Protein AF-A0A2D7BVK2-F1 (afdb_monomer_lite)

Structure (mmCIF, N/CA/C/O backbone):
data_AF-A0A2D7BVK2-F1
#
_entry.id   AF-A0A2D7BVK2-F1
#
loop_
_atom_site.group_PDB
_atom_site.id
_atom_site.type_symbol
_atom_site.label_atom_id
_atom_site.label_alt_id
_atom_site.label_comp_id
_atom_site.label_asym_id
_atom_site.label_entity_id
_atom_site.label_seq_id
_atom_site.pdbx_PDB_ins_code
_atom_site.Cartn_x
_atom_site.Cartn_y
_atom_site.Cartn_z
_atom_site.occupancy
_atom_site.B_iso_or_equiv
_atom_site.auth_seq_id
_atom_site.auth_comp_id
_atom_site.auth_asym_id
_atom_site.auth_atom_id
_atom_site.pdbx_PDB_model_num
ATOM 1 N N . MET A 1 1 ? -14.112 -3.410 10.478 1.00 94.69 1 MET A N 1
ATOM 2 C CA . MET A 1 1 ? -13.246 -3.536 9.286 1.00 94.69 1 MET A CA 1
ATOM 3 C C . MET A 1 1 ? -12.139 -4.490 9.660 1.00 94.69 1 MET A C 1
ATOM 5 O O . MET A 1 1 ? -11.607 -4.360 10.758 1.00 94.69 1 MET A O 1
ATOM 9 N N . GLU A 1 2 ? -11.813 -5.421 8.771 1.00 97.19 2 GLU A N 1
ATOM 10 C CA . GLU A 1 2 ? -10.906 -6.530 9.075 1.00 97.19 2 GLU A CA 1
ATOM 11 C C . GLU A 1 2 ? -9.716 -6.505 8.118 1.00 97.19 2 GLU A C 1
ATOM 13 O O . GLU A 1 2 ? -9.909 -6.425 6.899 1.00 97.19 2 GLU A O 1
ATOM 18 N N . ALA A 1 3 ? -8.508 -6.600 8.669 1.00 98.38 3 ALA A N 1
ATOM 19 C CA . ALA A 1 3 ? -7.294 -6.860 7.912 1.00 98.38 3 ALA A CA 1
ATOM 20 C C . ALA A 1 3 ? -7.047 -8.373 7.805 1.00 98.38 3 ALA A C 1
ATOM 22 O O . ALA A 1 3 ? -7.365 -9.146 8.708 1.00 98.38 3 ALA A O 1
ATOM 23 N N . SER A 1 4 ? -6.461 -8.803 6.696 1.00 98.62 4 SER A N 1
ATOM 24 C CA . SER A 1 4 ? -6.059 -10.193 6.456 1.00 98.62 4 SER A CA 1
ATOM 25 C C . SER A 1 4 ? -4.851 -10.236 5.523 1.00 98.62 4 SER A C 1
ATOM 27 O O . SER A 1 4 ? -4.394 -9.189 5.065 1.00 98.62 4 SER A O 1
ATOM 29 N N . LEU A 1 5 ? -4.314 -11.430 5.271 1.00 98.62 5 LEU A N 1
ATOM 30 C CA . LEU A 1 5 ? -3.195 -11.632 4.354 1.00 98.62 5 LEU A CA 1
ATOM 31 C C . LEU A 1 5 ? -3.624 -12.462 3.145 1.00 98.62 5 LEU A C 1
ATOM 33 O O . LEU A 1 5 ? -4.326 -13.464 3.291 1.00 98.62 5 LEU A O 1
ATOM 37 N N . LEU A 1 6 ? -3.134 -12.066 1.973 1.00 98.38 6 LEU A N 1
ATOM 38 C CA . LEU A 1 6 ? -3.138 -12.857 0.751 1.00 98.38 6 LEU A CA 1
ATOM 39 C C . LEU A 1 6 ? -1.718 -13.338 0.468 1.00 98.38 6 LEU A C 1
ATOM 41 O O . LEU A 1 6 ? -0.832 -12.536 0.174 1.00 98.38 6 LEU A O 1
ATOM 45 N N . SER A 1 7 ? -1.521 -14.652 0.499 1.00 97.88 7 SER A N 1
ATOM 46 C CA . SER A 1 7 ? -0.295 -15.270 0.001 1.00 97.88 7 SER A CA 1
ATOM 47 C C . SER A 1 7 ? -0.344 -15.331 -1.525 1.00 97.88 7 SER A C 1
ATOM 49 O O . SER A 1 7 ? -1.224 -15.973 -2.102 1.00 97.88 7 SER A O 1
ATOM 51 N N . THR A 1 8 ? 0.597 -14.676 -2.198 1.00 96.62 8 THR A N 1
ATOM 52 C CA . THR A 1 8 ? 0.655 -14.596 -3.664 1.00 96.62 8 THR A CA 1
ATOM 53 C C . THR A 1 8 ? 2.090 -14.690 -4.176 1.00 96.62 8 THR A C 1
ATOM 55 O O . THR A 1 8 ? 3.047 -14.618 -3.410 1.00 96.62 8 THR A O 1
ATOM 58 N N . THR A 1 9 ? 2.262 -14.877 -5.485 1.00 95.88 9 THR A N 1
ATOM 59 C CA . THR A 1 9 ? 3.574 -14.855 -6.147 1.00 95.88 9 THR A CA 1
ATOM 60 C C . THR A 1 9 ? 3.628 -13.713 -7.149 1.00 95.88 9 THR A C 1
ATOM 62 O O . THR A 1 9 ? 2.861 -13.689 -8.109 1.00 95.88 9 THR A O 1
ATOM 65 N N . ILE A 1 10 ? 4.568 -12.790 -6.961 1.00 92.50 10 ILE A N 1
ATOM 66 C CA . ILE A 1 10 ? 4.779 -11.627 -7.827 1.00 92.50 10 ILE A CA 1
ATOM 67 C C . ILE A 1 10 ? 6.207 -11.710 -8.361 1.00 92.50 10 ILE A C 1
ATOM 69 O O . ILE A 1 10 ? 7.155 -11.875 -7.600 1.00 92.50 10 ILE A O 1
ATOM 73 N N . ALA A 1 11 ? 6.363 -11.667 -9.688 1.00 89.19 11 ALA A N 1
ATOM 74 C CA . ALA A 1 11 ? 7.661 -11.798 -10.365 1.00 89.19 11 ALA A CA 1
ATOM 75 C C . ALA A 1 11 ? 8.500 -13.031 -9.938 1.00 89.19 11 ALA A C 1
ATOM 77 O O . ALA A 1 11 ? 9.726 -13.005 -9.984 1.00 89.19 11 ALA A O 1
ATOM 78 N N . GLY A 1 12 ? 7.841 -14.127 -9.539 1.00 90.75 12 GLY A N 1
ATOM 79 C CA . GLY A 1 12 ? 8.497 -15.369 -9.105 1.00 90.75 12 GLY A CA 1
ATOM 80 C C . GLY A 1 12 ? 8.873 -15.427 -7.619 1.00 90.75 12 GLY A C 1
ATOM 81 O O . GLY A 1 12 ? 9.337 -16.471 -7.167 1.00 90.75 12 GLY A O 1
ATOM 82 N N . SER A 1 13 ? 8.626 -14.360 -6.860 1.00 94.00 13 SER A N 1
ATOM 83 C CA . SER A 1 13 ? 8.824 -14.305 -5.409 1.00 94.00 13 SER A CA 1
ATOM 84 C C . SER A 1 13 ? 7.488 -14.424 -4.679 1.00 94.00 13 SER A C 1
ATOM 86 O O . SER A 1 13 ? 6.494 -13.838 -5.106 1.00 94.00 13 SER A O 1
ATOM 88 N N . ALA A 1 14 ? 7.458 -15.196 -3.592 1.00 96.25 14 ALA A N 1
ATOM 89 C CA . ALA A 1 14 ? 6.274 -15.342 -2.750 1.00 96.25 14 ALA A CA 1
ATOM 90 C C . ALA A 1 14 ? 6.186 -14.199 -1.732 1.00 96.25 14 ALA A C 1
ATOM 92 O O . ALA A 1 14 ? 7.189 -13.852 -1.107 1.00 96.25 14 ALA A O 1
ATOM 93 N N . TYR A 1 15 ? 4.985 -13.658 -1.550 1.00 97.00 15 TYR A N 1
ATOM 94 C CA . TYR A 1 15 ? 4.692 -12.565 -0.629 1.00 97.00 15 TYR A CA 1
ATOM 95 C C . TYR A 1 15 ? 3.391 -12.831 0.119 1.00 97.00 15 TYR A C 1
ATOM 97 O O . TYR A 1 15 ? 2.450 -13.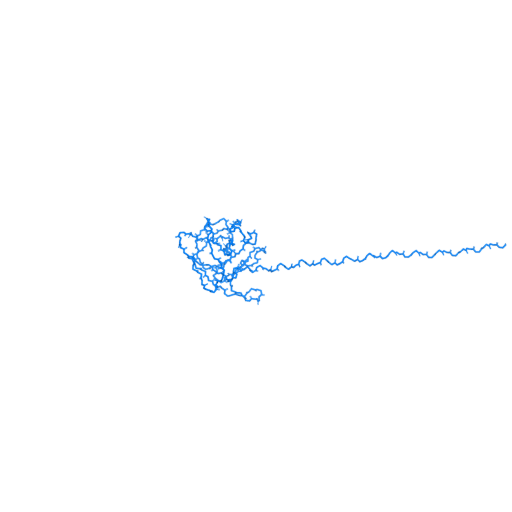373 -0.459 1.00 97.00 15 TYR A O 1
ATOM 105 N N . ASP A 1 16 ? 3.328 -12.372 1.366 1.00 98.06 16 ASP A N 1
ATOM 106 C CA . ASP A 1 16 ? 2.082 -12.193 2.105 1.00 98.06 16 ASP A CA 1
ATOM 107 C C . ASP A 1 16 ? 1.758 -10.700 2.143 1.00 98.06 16 ASP A C 1
ATOM 109 O O . ASP A 1 16 ? 2.479 -9.914 2.770 1.00 98.06 16 ASP A O 1
ATOM 113 N N . ILE A 1 17 ? 0.694 -10.309 1.444 1.00 98.56 17 ILE A N 1
ATOM 114 C CA . ILE A 1 17 ? 0.275 -8.910 1.316 1.00 98.56 17 ILE A CA 1
ATOM 115 C C . ILE A 1 17 ? -1.035 -8.649 2.050 1.00 98.56 17 ILE A C 1
ATOM 117 O O . ILE A 1 17 ? -1.894 -9.524 2.151 1.00 98.56 17 ILE A O 1
ATOM 121 N N . ILE A 1 18 ? -1.189 -7.436 2.564 1.00 98.81 18 ILE A N 1
ATOM 122 C CA . ILE A 1 18 ? -2.349 -7.021 3.340 1.00 98.81 18 ILE A CA 1
ATOM 123 C C . ILE A 1 18 ? -3.557 -6.851 2.420 1.00 98.81 18 ILE A C 1
ATOM 125 O O . ILE A 1 18 ? -3.499 -6.219 1.362 1.00 98.81 18 ILE A O 1
ATOM 129 N N . GLN A 1 19 ? -4.682 -7.374 2.889 1.00 98.75 19 GLN A N 1
ATOM 130 C CA . GLN A 1 19 ? -6.003 -7.107 2.347 1.00 98.75 19 GLN A CA 1
ATOM 131 C C . GLN A 1 19 ? -6.901 -6.499 3.410 1.00 98.75 19 GLN A C 1
ATOM 133 O O . GLN A 1 19 ? -6.769 -6.803 4.598 1.00 98.75 19 GLN A O 1
ATOM 138 N N . ILE A 1 20 ? -7.856 -5.687 2.970 1.00 98.50 20 ILE A N 1
ATOM 139 C CA . ILE A 1 20 ? -8.882 -5.103 3.828 1.00 98.50 20 ILE A CA 1
ATOM 140 C C . ILE A 1 20 ? -10.259 -5.545 3.339 1.00 98.50 20 ILE A C 1
ATOM 142 O O . ILE A 1 20 ? -10.516 -5.613 2.140 1.00 98.50 20 ILE A O 1
ATOM 146 N N . SER A 1 21 ? -11.146 -5.835 4.289 1.00 97.62 21 SER A N 1
ATOM 147 C CA . SER A 1 21 ? -12.562 -6.105 4.047 1.00 97.62 21 SER A CA 1
ATOM 148 C C . SER A 1 21 ? -13.451 -5.292 4.977 1.00 97.62 21 SER A C 1
ATOM 150 O O . SER A 1 21 ? -13.044 -4.894 6.076 1.00 97.62 21 SER A O 1
ATOM 152 N N . ASN A 1 22 ? -14.695 -5.067 4.556 1.00 96.31 22 ASN A N 1
ATOM 153 C CA . ASN A 1 22 ? -15.665 -4.238 5.269 1.00 96.31 22 ASN A CA 1
ATOM 154 C C . ASN A 1 22 ? -15.162 -2.798 5.492 1.00 96.31 22 ASN A C 1
ATOM 156 O O . ASN A 1 22 ? -15.396 -2.211 6.552 1.00 96.31 22 ASN A O 1
ATOM 160 N N . ALA A 1 23 ? -14.438 -2.248 4.512 1.00 96.81 23 ALA A N 1
ATOM 161 C CA . ALA A 1 23 ? -14.179 -0.814 4.425 1.00 96.81 23 ALA A CA 1
ATOM 162 C C . ALA A 1 23 ? -15.478 -0.062 4.084 1.00 96.81 23 ALA A C 1
ATOM 164 O O . ALA A 1 23 ? -16.436 -0.650 3.570 1.00 96.81 23 ALA A O 1
ATOM 165 N N . ASN A 1 24 ? -15.525 1.244 4.347 1.00 96.00 24 ASN A N 1
ATOM 166 C CA . ASN A 1 24 ? -16.664 2.050 3.917 1.00 96.00 24 ASN A CA 1
ATOM 167 C C . ASN A 1 24 ? -16.732 2.071 2.384 1.00 96.00 24 ASN A C 1
ATOM 169 O O . ASN A 1 24 ? -15.761 2.423 1.716 1.00 96.00 24 ASN A O 1
ATOM 173 N N . SER A 1 25 ? -17.898 1.740 1.832 1.00 96.00 25 SER A N 1
ATOM 174 C CA . SER A 1 25 ? -18.157 1.880 0.398 1.00 96.00 25 SER A CA 1
ATOM 175 C C . SER A 1 25 ? -18.615 3.297 0.061 1.00 96.00 25 SER A C 1
ATOM 177 O O . SER A 1 25 ? -19.356 3.912 0.832 1.00 96.00 25 SER A O 1
ATOM 179 N N . GLY A 1 26 ? -18.236 3.800 -1.110 1.00 96.31 26 GLY A N 1
ATOM 180 C CA . GLY A 1 26 ? -18.682 5.106 -1.589 1.00 96.31 26 GLY A CA 1
ATOM 181 C C . GLY A 1 26 ? -17.650 5.844 -2.430 1.00 96.31 26 GLY A C 1
ATOM 182 O O . GLY A 1 26 ? -16.561 5.347 -2.705 1.00 96.31 26 GLY A O 1
ATOM 183 N N . SER A 1 27 ? -18.018 7.053 -2.854 1.00 97.50 27 SER A N 1
ATOM 184 C CA . SER A 1 27 ? -17.135 7.915 -3.638 1.00 97.50 27 SER A CA 1
ATOM 185 C C . SER A 1 27 ? -16.084 8.573 -2.749 1.00 97.50 27 SER A C 1
ATOM 187 O O . SER A 1 27 ? -16.404 9.164 -1.720 1.00 97.50 27 SER A O 1
ATOM 189 N N . THR A 1 28 ? -14.846 8.536 -3.213 1.00 97.94 28 THR A N 1
ATOM 190 C CA . THR A 1 28 ? -13.687 9.265 -2.691 1.00 97.94 28 THR A CA 1
ATOM 191 C C . THR A 1 28 ? -13.096 10.109 -3.828 1.00 97.94 28 THR A C 1
ATOM 193 O O . THR A 1 28 ? -13.423 9.853 -4.992 1.00 97.94 28 THR A O 1
ATOM 196 N N . PRO A 1 29 ? -12.219 11.087 -3.547 1.00 98.00 29 PRO A N 1
ATOM 197 C CA . PRO A 1 29 ? -11.508 11.811 -4.600 1.00 98.00 29 PRO A CA 1
ATOM 198 C C . PRO A 1 29 ? -10.653 10.919 -5.514 1.00 98.00 29 PRO A C 1
ATOM 200 O O . PRO A 1 29 ? -10.388 11.317 -6.641 1.00 98.00 29 PRO A O 1
ATOM 203 N N . GLY A 1 30 ? -10.248 9.726 -5.061 1.00 97.75 30 GLY A N 1
ATOM 204 C CA . GLY A 1 30 ? -9.486 8.759 -5.854 1.00 97.75 30 GLY A CA 1
ATOM 205 C C . GLY A 1 30 ? -10.328 7.742 -6.644 1.00 97.75 30 GLY A C 1
ATOM 206 O O . GLY A 1 30 ? -9.782 6.992 -7.455 1.00 97.75 30 GLY A O 1
ATOM 207 N N . GLY A 1 31 ? -11.651 7.694 -6.442 1.00 98.00 31 GLY A N 1
ATOM 208 C CA . GLY A 1 31 ? -12.555 6.742 -7.100 1.00 98.00 31 GLY A CA 1
ATOM 209 C C . GLY A 1 31 ? -13.656 6.202 -6.189 1.00 98.00 31 GLY A C 1
ATOM 210 O O . GLY A 1 31 ? -13.906 6.739 -5.110 1.00 98.00 31 GLY A O 1
ATOM 211 N N . THR A 1 32 ? -14.311 5.113 -6.601 1.00 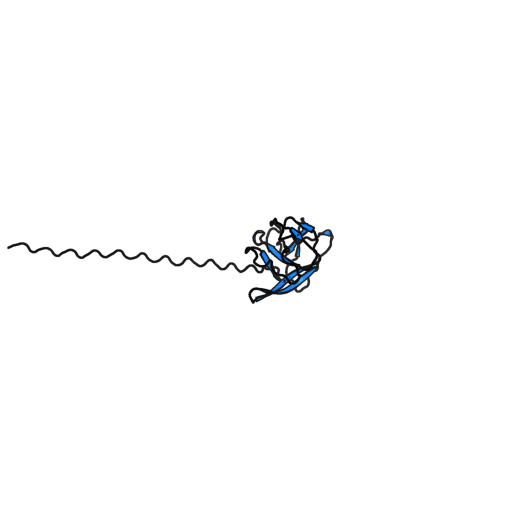98.06 32 THR A N 1
ATOM 212 C CA . THR A 1 32 ? -15.357 4.451 -5.795 1.00 98.06 32 THR A CA 1
ATOM 213 C C . THR A 1 32 ? -14.784 3.269 -5.019 1.00 98.06 32 THR A C 1
ATOM 215 O O . THR A 1 32 ? -14.345 2.305 -5.635 1.00 98.06 32 THR A O 1
ATOM 218 N N . ALA A 1 33 ? -14.804 3.342 -3.688 1.00 97.75 33 ALA A N 1
ATOM 219 C CA . ALA A 1 33 ? -14.430 2.247 -2.794 1.00 97.75 33 ALA A CA 1
ATOM 220 C C . ALA A 1 33 ? -15.602 1.280 -2.588 1.00 97.75 33 ALA A C 1
ATOM 222 O O . ALA A 1 33 ? -16.767 1.703 -2.559 1.00 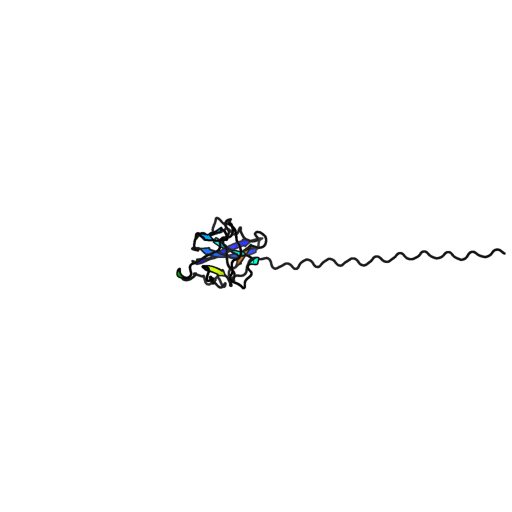97.75 33 ALA A O 1
ATOM 223 N N . ASP A 1 34 ? -15.296 0.008 -2.340 1.00 96.19 34 ASP A N 1
ATOM 224 C CA . ASP A 1 34 ? -16.272 -0.995 -1.915 1.00 96.19 34 ASP A CA 1
ATOM 225 C C . ASP A 1 34 ? -15.841 -1.738 -0.637 1.00 96.19 34 ASP A C 1
ATOM 227 O O . ASP A 1 34 ? -14.734 -1.568 -0.123 1.00 96.19 34 ASP A O 1
ATOM 231 N N . ALA A 1 35 ? -16.778 -2.499 -0.064 1.00 96.94 35 ALA A N 1
ATOM 232 C CA . ALA A 1 35 ? -16.610 -3.217 1.201 1.00 96.94 35 ALA A CA 1
ATOM 233 C C . ALA A 1 35 ? -16.087 -4.657 1.033 1.00 96.94 35 ALA A C 1
ATOM 235 O O . ALA A 1 35 ? -15.935 -5.365 2.033 1.00 96.94 35 ALA A O 1
ATOM 236 N N . GLY A 1 36 ? -15.856 -5.118 -0.198 1.00 97.31 36 GLY A N 1
ATOM 237 C CA . GLY A 1 36 ? -15.313 -6.439 -0.485 1.00 97.31 36 GLY A CA 1
ATOM 238 C C . GLY A 1 36 ? -13.897 -6.622 0.060 1.00 97.31 36 GLY A C 1
ATOM 239 O O . GLY A 1 36 ? -13.272 -5.694 0.567 1.00 97.31 36 GLY A O 1
ATOM 240 N N . ILE A 1 37 ? -13.389 -7.851 -0.034 1.00 98.31 37 ILE A N 1
ATOM 241 C CA . ILE A 1 37 ? -11.978 -8.125 0.250 1.00 98.31 37 ILE A CA 1
ATOM 242 C C . ILE A 1 37 ? -11.168 -7.557 -0.915 1.00 98.31 37 ILE A C 1
ATOM 244 O O . ILE A 1 37 ? -11.339 -8.013 -2.047 1.00 98.31 37 ILE A O 1
ATOM 248 N N . LYS A 1 38 ? -10.304 -6.579 -0.641 1.00 98.44 38 LYS A N 1
ATOM 249 C CA . LYS A 1 38 ? -9.402 -5.971 -1.626 1.00 98.44 38 LYS A CA 1
ATOM 250 C C . LYS A 1 38 ? -7.974 -5.969 -1.111 1.00 98.44 38 LYS A C 1
ATOM 252 O O . LYS A 1 38 ? -7.733 -5.685 0.064 1.00 98.44 38 LYS A O 1
ATOM 257 N N . THR A 1 39 ? -7.031 -6.234 -2.008 1.00 98.69 39 THR A N 1
ATOM 258 C CA . THR A 1 39 ? -5.625 -5.894 -1.786 1.00 98.69 39 THR A CA 1
ATOM 259 C C . THR A 1 39 ? -5.497 -4.383 -1.624 1.00 98.69 39 THR A C 1
ATOM 261 O O . THR A 1 39 ? -6.180 -3.624 -2.315 1.00 98.69 39 THR A O 1
ATOM 264 N N . VAL A 1 40 ? -4.655 -3.946 -0.689 1.00 98.69 40 VAL A N 1
ATOM 265 C CA . VAL A 1 40 ? -4.416 -2.519 -0.454 1.00 98.69 40 VAL A CA 1
ATOM 266 C C . VAL A 1 40 ? -3.030 -2.096 -0.905 1.00 98.69 40 VAL A C 1
ATOM 268 O O . VAL A 1 40 ? -2.062 -2.855 -0.816 1.00 98.69 40 VAL A O 1
ATOM 271 N N . TYR A 1 41 ? -2.960 -0.863 -1.393 1.00 98.75 41 TYR A N 1
ATOM 272 C CA . TYR A 1 41 ? -1.783 -0.296 -2.030 1.00 98.75 41 TYR A CA 1
ATOM 273 C C . TYR A 1 41 ? -1.414 1.036 -1.405 1.00 98.75 41 TYR A C 1
ATOM 275 O O . TYR A 1 41 ? -2.276 1.760 -0.905 1.00 98.75 41 TYR A O 1
ATOM 283 N N . VAL A 1 42 ? -0.138 1.375 -1.506 1.00 98.19 42 VAL A N 1
ATOM 284 C CA . VAL A 1 42 ? 0.374 2.711 -1.217 1.00 98.19 42 VAL A CA 1
ATOM 285 C C . VAL A 1 42 ? 0.699 3.454 -2.502 1.00 98.19 42 VAL A C 1
ATOM 287 O O . VAL A 1 42 ? 1.104 2.847 -3.497 1.00 98.19 42 VAL A O 1
ATOM 290 N N . TYR A 1 43 ? 0.545 4.773 -2.450 1.00 97.81 43 TYR A N 1
ATOM 291 C CA . TYR A 1 43 ? 0.976 5.690 -3.494 1.00 97.81 43 TYR A CA 1
ATOM 292 C C . TYR A 1 43 ? 2.344 6.266 -3.116 1.00 97.81 43 TYR A C 1
ATOM 294 O O . TYR A 1 43 ? 2.451 7.017 -2.145 1.00 97.81 43 TYR A O 1
ATOM 302 N N . THR A 1 44 ? 3.400 5.923 -3.857 1.00 95.38 44 THR A N 1
ATOM 303 C CA . THR A 1 44 ? 4.780 6.352 -3.554 1.00 95.38 44 THR A CA 1
ATOM 304 C C . THR A 1 44 ? 4.907 7.876 -3.358 1.00 95.38 44 THR A C 1
ATOM 306 O O . THR A 1 44 ? 5.569 8.287 -2.404 1.00 95.38 44 THR A O 1
ATOM 309 N N . PRO A 1 45 ? 4.257 8.744 -4.165 1.00 95.44 45 PRO A N 1
ATOM 310 C CA . PRO A 1 45 ? 4.326 10.195 -3.977 1.00 95.44 45 PRO A CA 1
ATOM 311 C C . PRO A 1 45 ? 3.719 10.742 -2.675 1.00 95.44 45 PRO A C 1
ATOM 313 O O . PRO A 1 45 ? 4.056 11.870 -2.319 1.00 95.44 45 PRO A O 1
ATOM 316 N N . ASP A 1 46 ? 2.876 9.989 -1.957 1.00 94.81 46 ASP A N 1
ATOM 317 C CA . ASP A 1 46 ? 2.377 10.420 -0.637 1.00 94.81 46 ASP A CA 1
ATOM 318 C C . ASP A 1 46 ? 3.485 10.389 0.431 1.00 94.81 46 ASP A C 1
ATOM 320 O O . ASP A 1 46 ? 3.448 11.159 1.395 1.00 94.81 46 ASP A O 1
ATOM 324 N N . GLY A 1 47 ? 4.495 9.528 0.252 1.00 88.38 47 GLY A N 1
ATOM 325 C CA . GLY A 1 47 ? 5.492 9.229 1.278 1.00 88.38 47 GLY A CA 1
ATOM 326 C C . GLY A 1 47 ? 4.888 8.558 2.522 1.00 88.38 47 GLY A C 1
ATOM 327 O O . GLY A 1 47 ? 3.711 8.207 2.554 1.00 88.38 47 GLY A O 1
ATOM 328 N N . SER A 1 48 ? 5.701 8.363 3.562 1.00 81.31 48 SER A N 1
ATOM 329 C CA . SER A 1 48 ? 5.313 7.652 4.797 1.00 81.31 48 SER A CA 1
ATOM 330 C C . SER A 1 48 ? 4.951 8.559 5.982 1.00 81.31 48 SER A C 1
ATOM 332 O O . SER A 1 48 ? 4.434 8.094 6.997 1.00 81.31 48 SER A O 1
ATOM 334 N N . ASP A 1 49 ? 5.231 9.862 5.897 1.00 79.50 49 ASP A N 1
ATOM 335 C CA . ASP A 1 49 ? 5.401 10.670 7.114 1.00 79.50 49 ASP A CA 1
ATOM 336 C C . ASP A 1 49 ? 4.212 11.581 7.448 1.00 79.50 49 ASP A C 1
ATOM 338 O O . ASP A 1 49 ? 4.074 12.018 8.592 1.00 79.50 49 ASP A O 1
ATOM 342 N N . ASN A 1 50 ? 3.333 11.876 6.489 1.00 86.06 50 ASN A N 1
ATOM 343 C CA . ASN A 1 50 ? 2.268 12.867 6.680 1.00 86.06 50 ASN A CA 1
ATOM 344 C C . ASN A 1 50 ? 0.873 12.259 6.924 1.00 86.06 50 ASN A C 1
ATOM 346 O O . ASN A 1 50 ? 0.011 12.965 7.447 1.00 86.06 50 ASN A O 1
ATOM 350 N N . GLY A 1 51 ? 0.634 10.986 6.580 1.00 93.19 51 GLY A N 1
ATOM 351 C CA . GLY A 1 51 ? -0.696 10.368 6.659 1.00 93.19 51 GLY A CA 1
ATOM 352 C C . GLY A 1 51 ? -1.752 11.028 5.763 1.00 93.19 51 GLY A C 1
ATOM 353 O O . GLY A 1 51 ? -2.950 10.929 6.054 1.00 93.19 51 GLY A O 1
ATOM 354 N N . VAL A 1 52 ? -1.324 11.732 4.710 1.00 95.69 52 VAL A N 1
ATOM 355 C CA . VAL A 1 52 ? -2.184 12.500 3.800 1.00 95.69 52 VAL A CA 1
ATOM 356 C C . VAL A 1 52 ? -2.242 11.811 2.444 1.00 95.69 52 VAL A C 1
ATOM 358 O O . VAL A 1 52 ? -1.225 11.659 1.777 1.00 95.69 52 VAL A O 1
ATOM 361 N N . ALA A 1 53 ? -3.452 11.441 2.029 1.00 97.00 53 ALA A N 1
ATOM 362 C CA . ALA A 1 53 ? -3.725 10.924 0.693 1.00 97.00 53 ALA A CA 1
ATOM 363 C C . ALA A 1 53 ? -3.764 12.083 -0.315 1.00 97.00 53 ALA A C 1
ATOM 365 O O . ALA A 1 53 ? -4.563 13.004 -0.135 1.00 97.00 53 ALA A O 1
ATOM 366 N N . THR A 1 54 ? -2.928 12.056 -1.358 1.00 97.12 54 THR A N 1
ATOM 367 C CA . THR A 1 54 ? -2.867 13.138 -2.364 1.00 97.12 54 THR A CA 1
ATOM 368 C C . THR A 1 54 ? -3.370 12.746 -3.751 1.00 97.12 54 THR A C 1
ATOM 370 O O . THR A 1 54 ? -3.543 13.620 -4.602 1.00 97.12 54 THR A O 1
ATOM 373 N N . TYR A 1 55 ? -3.607 11.458 -4.011 1.00 97.69 55 TYR A N 1
ATOM 374 C CA . TYR A 1 55 ? -4.058 11.019 -5.329 1.00 97.69 55 TYR A CA 1
ATOM 375 C C . TYR A 1 55 ? -5.509 11.435 -5.615 1.00 97.69 55 TYR A C 1
ATOM 377 O O . TYR A 1 55 ? -6.427 11.003 -4.933 1.00 97.69 55 TYR A O 1
ATOM 385 N N . GLU A 1 56 ? -5.746 12.165 -6.703 1.00 97.75 56 GLU A N 1
ATOM 386 C CA . GLU A 1 56 ? -7.094 12.414 -7.225 1.00 97.75 56 GLU A CA 1
ATOM 387 C C . GLU A 1 56 ? -7.309 11.669 -8.549 1.00 97.75 56 GLU A C 1
ATOM 389 O O . GLU A 1 56 ? -6.440 11.645 -9.426 1.00 97.75 56 GLU A O 1
ATOM 394 N N . GLY A 1 57 ? -8.481 11.058 -8.720 1.00 97.50 57 GLY A N 1
ATOM 395 C CA . GLY A 1 57 ? -8.809 10.274 -9.903 1.00 97.50 57 GLY A CA 1
ATOM 396 C C . GLY A 1 57 ? -10.049 9.405 -9.733 1.00 97.50 57 GLY A C 1
ATOM 397 O O . GLY A 1 57 ? -10.940 9.685 -8.939 1.00 97.50 57 GLY A O 1
ATOM 398 N N . THR A 1 58 ? -10.141 8.346 -10.534 1.00 97.56 58 THR A N 1
ATOM 399 C CA . THR A 1 58 ? -11.310 7.447 -10.534 1.00 97.56 58 THR A CA 1
ATOM 400 C C . THR A 1 58 ? -10.963 5.982 -10.295 1.00 97.56 58 THR A C 1
ATOM 402 O O . THR A 1 58 ? -11.872 5.167 -10.147 1.00 97.56 58 THR A O 1
ATOM 405 N N . VAL A 1 59 ? -9.672 5.643 -10.254 1.00 97.94 59 VAL A N 1
ATOM 406 C CA . VAL A 1 59 ? -9.180 4.258 -10.296 1.00 97.94 59 VAL A CA 1
ATOM 407 C C . VAL A 1 59 ? -8.450 3.803 -9.028 1.00 97.94 59 VAL A C 1
ATOM 409 O O . VAL A 1 59 ? -8.207 2.607 -8.890 1.00 97.94 59 VAL A O 1
ATOM 412 N N . TRP A 1 60 ? -8.150 4.713 -8.099 1.00 98.56 60 TRP A N 1
ATOM 413 C CA . TRP A 1 60 ? -7.502 4.414 -6.816 1.00 98.56 60 TRP A CA 1
ATOM 414 C C . TRP A 1 60 ? -8.295 5.027 -5.664 1.00 98.56 60 TRP A C 1
ATOM 416 O O . TRP A 1 60 ? -7.898 6.048 -5.101 1.00 98.56 60 TRP A O 1
ATOM 426 N N . PRO A 1 61 ? -9.476 4.478 -5.347 1.00 98.62 61 PRO A N 1
ATOM 427 C CA . PRO A 1 61 ? -10.261 4.952 -4.221 1.00 98.62 61 PRO A CA 1
ATOM 428 C C . PRO A 1 61 ? -9.516 4.799 -2.894 1.00 98.62 61 PRO A C 1
ATOM 430 O O . PRO A 1 61 ? -8.794 3.827 -2.665 1.00 98.62 61 PRO A O 1
ATOM 433 N N . TYR A 1 62 ? -9.754 5.740 -1.985 1.00 98.44 62 TYR A N 1
ATOM 434 C CA . TYR A 1 62 ? -9.160 5.709 -0.651 1.00 98.44 62 TYR A CA 1
ATOM 435 C C . TYR A 1 62 ? -9.812 4.599 0.170 1.00 98.44 62 TYR A C 1
ATOM 437 O O . TYR A 1 62 ? -11.038 4.446 0.150 1.00 98.44 62 TYR A O 1
ATOM 445 N N . VAL A 1 63 ? -9.032 3.864 0.960 1.00 98.31 63 VAL A N 1
ATOM 446 C CA . VAL A 1 63 ? -9.627 3.012 1.991 1.00 98.31 63 VAL A CA 1
ATOM 447 C C . VAL A 1 63 ? -10.066 3.911 3.135 1.00 98.31 63 VAL A C 1
ATOM 449 O O . VAL A 1 63 ? -9.244 4.540 3.802 1.00 98.31 63 VAL A O 1
ATOM 452 N N . THR A 1 64 ? -11.374 3.969 3.375 1.00 97.31 64 THR A N 1
ATOM 453 C CA . THR A 1 64 ? -11.933 4.788 4.450 1.00 97.31 64 THR A CA 1
ATOM 454 C C . THR A 1 64 ? -12.648 3.945 5.494 1.00 97.31 64 THR A C 1
ATOM 456 O O . THR A 1 64 ? -13.265 2.920 5.191 1.00 97.31 64 THR A O 1
ATOM 459 N N . TYR A 1 65 ? -12.573 4.385 6.746 1.00 96.06 65 TYR A N 1
ATOM 460 C CA . TYR A 1 65 ? -13.262 3.757 7.864 1.00 96.06 65 TYR A CA 1
ATOM 461 C C . TYR A 1 65 ? -13.670 4.810 8.886 1.00 96.06 65 TYR A C 1
ATOM 463 O O . TYR A 1 65 ? -12.865 5.645 9.282 1.00 96.06 65 TYR A O 1
ATOM 471 N N . SER A 1 66 ? -14.935 4.799 9.310 1.00 88.38 66 SER A N 1
ATOM 472 C CA . SER A 1 66 ? -15.406 5.802 10.266 1.00 88.38 66 SER A CA 1
ATOM 473 C C . SER A 1 66 ? -14.749 5.566 11.622 1.00 88.38 66 SER A C 1
ATOM 475 O O . SER A 1 66 ? -14.858 4.470 12.167 1.00 88.38 66 SER A O 1
ATOM 477 N N . GLN A 1 67 ? -14.161 6.601 12.225 1.00 76.38 67 GLN A N 1
ATOM 478 C CA . GLN A 1 67 ? -13.643 6.496 13.598 1.00 76.38 67 GLN A CA 1
ATOM 479 C C . GLN A 1 67 ? -14.732 6.098 14.616 1.00 76.38 67 GLN A C 1
ATOM 481 O O . GLN A 1 67 ? -14.432 5.506 15.649 1.00 76.38 67 GLN A O 1
ATOM 486 N N . ALA A 1 68 ? -16.008 6.367 14.315 1.00 77.94 68 ALA A N 1
ATOM 487 C CA . ALA A 1 68 ? -17.139 5.949 15.142 1.00 77.94 68 ALA A CA 1
ATOM 488 C C . ALA A 1 68 ? -17.557 4.479 14.928 1.00 77.94 68 ALA A C 1
ATOM 490 O O . ALA A 1 68 ? -18.310 3.946 15.740 1.00 77.94 68 ALA A O 1
ATOM 491 N N . ALA A 1 69 ? -17.091 3.819 13.861 1.00 73.44 69 ALA A N 1
ATOM 492 C CA . ALA A 1 69 ? -17.447 2.434 13.534 1.00 73.44 69 ALA A CA 1
ATOM 493 C C . ALA A 1 69 ? -16.698 1.383 14.379 1.00 73.44 69 ALA A C 1
ATOM 495 O O . ALA A 1 69 ? -17.021 0.200 14.303 1.00 73.44 69 ALA A O 1
ATOM 496 N N . GLY A 1 70 ? -15.734 1.792 15.213 1.00 78.44 70 GLY A N 1
ATOM 497 C CA . GLY A 1 70 ? -15.029 0.920 16.158 1.00 78.44 70 GLY A CA 1
ATOM 498 C C . GLY A 1 70 ? -13.578 0.636 15.765 1.00 78.44 70 GLY A C 1
ATOM 499 O O . GLY A 1 70 ? -12.933 1.444 15.104 1.00 78.44 70 GLY A O 1
ATOM 500 N N . THR A 1 71 ? -13.047 -0.505 16.204 1.00 87.25 71 THR A N 1
ATOM 501 C CA . THR A 1 71 ? -11.639 -0.893 16.008 1.00 87.25 71 THR A CA 1
ATOM 502 C C . THR A 1 71 ? -11.440 -1.645 14.689 1.00 87.25 71 THR A C 1
ATOM 504 O O . THR A 1 71 ? -12.337 -2.343 14.215 1.00 87.25 71 THR A O 1
ATOM 507 N N . ILE A 1 72 ? -10.256 -1.501 14.095 1.00 94.75 72 ILE A N 1
ATOM 508 C CA . ILE A 1 72 ? -9.786 -2.329 12.981 1.00 94.75 72 ILE A CA 1
ATOM 509 C C . ILE A 1 72 ? -9.309 -3.655 13.574 1.00 94.75 72 ILE A C 1
ATOM 511 O O . ILE A 1 72 ? -8.419 -3.656 14.423 1.00 94.75 72 ILE A O 1
ATOM 515 N N . VAL A 1 73 ? -9.891 -4.775 13.158 1.00 96.88 73 VAL A N 1
ATOM 516 C CA . VAL A 1 73 ? -9.419 -6.091 13.595 1.00 96.88 73 VAL A CA 1
ATOM 517 C C . VAL A 1 73 ? -8.199 -6.464 12.764 1.00 96.88 73 VAL A C 1
ATOM 519 O O . VAL A 1 73 ? -8.273 -6.544 11.538 1.00 96.88 73 VAL A O 1
ATOM 522 N N . VAL A 1 74 ? -7.075 -6.673 13.443 1.00 97.94 74 VAL A N 1
ATOM 523 C CA . VAL A 1 74 ? -5.786 -7.004 12.833 1.00 97.94 74 VAL A CA 1
ATOM 524 C C . VAL A 1 74 ? -5.296 -8.317 13.451 1.00 97.94 74 VAL A C 1
ATOM 526 O O . VAL A 1 74 ? -5.175 -8.382 14.675 1.00 97.94 74 VAL A O 1
ATOM 529 N N . PRO A 1 75 ? -5.066 -9.379 12.658 1.00 97.88 75 PRO A N 1
ATOM 530 C CA . PRO A 1 75 ? -4.533 -10.638 13.167 1.00 97.88 75 PRO A CA 1
ATOM 531 C C . PRO A 1 75 ? -3.059 -10.503 13.574 1.00 97.88 75 PRO A C 1
ATOM 533 O O . PRO A 1 75 ? -2.316 -9.740 12.962 1.00 97.88 75 PRO A O 1
ATOM 536 N N . ASP A 1 76 ? -2.612 -11.326 14.529 1.00 97.44 76 ASP A N 1
ATOM 537 C CA . ASP A 1 76 ? -1.233 -11.317 15.062 1.00 97.44 76 ASP A CA 1
ATOM 538 C C . ASP A 1 76 ? -0.143 -11.566 14.000 1.00 97.44 76 ASP A C 1
ATOM 540 O O . ASP A 1 76 ? 1.029 -11.267 14.220 1.00 97.44 76 ASP A O 1
ATOM 544 N N . SER A 1 77 ? -0.510 -12.134 12.847 1.00 97.19 77 SER A N 1
ATOM 545 C CA . SER A 1 77 ? 0.399 -12.339 11.714 1.00 97.19 77 SER A CA 1
ATOM 546 C C . SER A 1 77 ? 0.767 -11.044 10.985 1.00 97.19 77 SER A C 1
ATOM 548 O O . SER A 1 77 ? 1.683 -11.058 10.167 1.00 97.19 77 SER A O 1
ATOM 550 N N . ILE A 1 78 ? 0.049 -9.948 11.235 1.00 98.56 78 ILE A N 1
ATOM 551 C CA . ILE A 1 78 ? 0.323 -8.629 10.670 1.00 98.56 78 ILE A CA 1
ATOM 552 C C . ILE A 1 78 ? 0.998 -7.788 11.751 1.00 98.56 78 ILE A C 1
ATOM 554 O O . ILE A 1 78 ? 0.418 -7.512 12.797 1.00 98.56 78 ILE A O 1
ATOM 558 N N . THR A 1 79 ? 2.236 -7.379 11.493 1.00 98.25 79 THR A N 1
ATOM 559 C CA . THR A 1 79 ? 3.041 -6.568 12.416 1.00 98.25 79 THR A CA 1
ATOM 560 C C . THR A 1 79 ? 3.006 -5.078 12.079 1.00 98.25 79 THR A C 1
ATOM 562 O O . THR A 1 79 ? 3.512 -4.264 12.852 1.00 98.25 79 THR A O 1
ATOM 565 N N . ALA A 1 80 ? 2.385 -4.711 10.955 1.00 97.62 80 ALA A N 1
ATOM 566 C CA . ALA A 1 80 ? 2.133 -3.329 10.577 1.00 97.62 80 ALA A CA 1
ATOM 567 C C . ALA A 1 80 ? 1.220 -2.604 11.582 1.00 97.62 80 ALA A C 1
ATOM 569 O O . ALA A 1 80 ? 0.331 -3.194 12.201 1.00 97.62 80 ALA A O 1
ATOM 570 N N . THR A 1 81 ? 1.394 -1.291 11.701 1.00 96.62 81 THR A N 1
ATOM 571 C CA . THR A 1 81 ? 0.542 -0.442 12.542 1.00 96.62 81 THR A CA 1
ATOM 572 C C . THR A 1 81 ? -0.621 0.123 11.737 1.00 96.62 81 THR A C 1
ATOM 574 O O . THR A 1 81 ? -0.416 0.675 10.661 1.00 96.62 81 THR A O 1
ATOM 577 N N . PHE A 1 82 ? -1.841 0.013 12.265 1.00 96.81 82 PHE A N 1
ATOM 578 C CA . PHE A 1 82 ? -3.046 0.552 11.633 1.00 96.81 82 PHE A CA 1
ATOM 579 C C . PHE A 1 82 ? -3.559 1.756 12.412 1.00 96.81 82 PHE A C 1
ATOM 581 O O . PHE A 1 82 ? -3.636 1.729 13.643 1.00 96.81 82 PHE A O 1
ATOM 588 N N . SER A 1 83 ? -3.965 2.798 11.697 1.00 95.00 83 SER A N 1
ATOM 589 C CA . SER A 1 83 ? -4.648 3.952 12.278 1.00 95.00 83 SER A CA 1
ATOM 590 C C . SER A 1 83 ? -5.662 4.541 11.299 1.00 95.00 83 SER A C 1
ATOM 592 O O . SER A 1 83 ? -5.789 4.096 10.159 1.00 95.00 83 SER A O 1
ATOM 594 N N . VAL A 1 84 ? -6.440 5.515 11.769 1.00 95.62 84 VAL A N 1
ATOM 595 C CA . VAL A 1 84 ? -7.395 6.265 10.953 1.00 95.62 84 VAL A CA 1
ATOM 596 C C . VAL A 1 84 ? -7.168 7.748 11.216 1.00 95.62 84 VAL A C 1
ATOM 598 O O . VAL A 1 84 ? -7.141 8.165 12.376 1.00 95.62 84 VAL A O 1
ATOM 601 N N . ASN A 1 85 ? -6.986 8.542 10.163 1.00 94.50 85 ASN A N 1
ATOM 602 C CA . ASN A 1 85 ? -6.757 9.982 10.301 1.00 94.50 85 ASN A CA 1
ATOM 603 C C . ASN A 1 85 ? -8.076 10.766 10.509 1.00 94.50 85 ASN A C 1
ATOM 605 O O . ASN A 1 85 ? -9.178 10.208 10.528 1.00 94.50 85 ASN A O 1
ATOM 609 N N . SER A 1 86 ? -7.988 12.092 10.661 1.00 93.56 86 SER A N 1
ATOM 610 C CA . SER A 1 86 ? -9.161 12.963 10.860 1.00 93.56 86 SER A CA 1
ATOM 611 C C . SER A 1 86 ? -10.135 12.999 9.677 1.00 93.56 86 SER A C 1
ATOM 613 O O . SER A 1 86 ? -11.291 13.374 9.858 1.00 93.56 86 SER A O 1
ATOM 615 N N . GLU A 1 87 ? -9.691 12.597 8.488 1.00 94.25 87 GLU A N 1
ATOM 616 C CA . GLU A 1 87 ? -10.498 12.509 7.264 1.00 94.25 87 GLU A CA 1
ATOM 617 C C . GLU A 1 87 ? -11.112 11.113 7.069 1.00 94.25 87 GLU A C 1
ATOM 619 O O . GLU A 1 87 ? -11.813 10.869 6.091 1.00 94.25 87 GLU A O 1
ATOM 624 N N . ASN A 1 88 ? -10.930 10.210 8.041 1.00 95.69 88 ASN A N 1
ATOM 625 C CA . ASN A 1 88 ? -11.345 8.806 7.999 1.00 95.69 88 ASN A CA 1
ATOM 626 C C . ASN A 1 88 ? -10.561 7.936 7.003 1.00 95.69 88 ASN A C 1
ATOM 628 O O . ASN A 1 88 ? -11.025 6.842 6.677 1.00 95.69 88 ASN A O 1
ATOM 632 N N . HIS A 1 89 ? -9.390 8.367 6.528 1.00 97.06 89 HIS A N 1
ATOM 633 C CA . HIS A 1 89 ? -8.521 7.508 5.721 1.00 97.06 89 HIS A CA 1
ATOM 634 C C . HIS A 1 89 ? -7.811 6.507 6.625 1.00 97.06 89 HIS A C 1
ATOM 636 O O . HIS A 1 89 ? -7.290 6.873 7.683 1.00 97.06 89 HIS A O 1
ATOM 642 N N . VAL A 1 90 ? -7.797 5.248 6.202 1.00 97.81 90 VAL A N 1
ATOM 643 C CA . VAL A 1 90 ? -7.023 4.200 6.860 1.00 97.81 90 VAL A CA 1
ATOM 644 C C . VAL A 1 90 ? -5.557 4.401 6.512 1.00 97.81 90 VAL A C 1
ATOM 646 O O . VAL A 1 90 ? -5.211 4.608 5.348 1.00 97.81 90 VAL A O 1
ATOM 649 N N . LEU A 1 91 ? -4.707 4.331 7.531 1.00 97.62 91 LEU A N 1
ATOM 650 C CA . LEU A 1 91 ? -3.263 4.386 7.384 1.00 97.62 91 LEU A CA 1
ATOM 651 C C . LEU A 1 91 ? -2.649 3.055 7.815 1.00 97.62 91 LEU A C 1
ATOM 653 O O . LEU A 1 91 ? -3.058 2.485 8.831 1.00 97.62 91 LEU A O 1
ATOM 657 N N . ILE A 1 92 ? -1.635 2.607 7.080 1.00 97.62 92 ILE A N 1
ATOM 658 C CA . ILE A 1 92 ? -0.739 1.522 7.485 1.00 97.62 92 ILE A CA 1
ATOM 659 C C . ILE A 1 92 ? 0.662 2.116 7.621 1.00 97.62 92 ILE A C 1
ATOM 661 O O . ILE A 1 92 ? 1.156 2.737 6.687 1.00 97.62 92 ILE A O 1
ATOM 665 N N . ASN A 1 93 ? 1.284 1.986 8.797 1.00 96.19 93 ASN A N 1
ATOM 666 C CA . ASN A 1 93 ? 2.569 2.622 9.119 1.00 96.19 93 ASN A CA 1
ATOM 667 C C . ASN A 1 93 ? 2.594 4.121 8.776 1.00 96.19 93 ASN A C 1
ATOM 669 O O . ASN A 1 93 ? 3.569 4.633 8.239 1.00 96.19 93 ASN A O 1
ATOM 673 N N . ASN A 1 94 ? 1.499 4.817 9.105 1.00 95.50 94 ASN A N 1
ATOM 674 C CA . ASN A 1 94 ? 1.301 6.246 8.845 1.00 95.50 94 ASN A CA 1
ATOM 675 C C . ASN A 1 94 ? 1.231 6.639 7.350 1.00 95.50 94 ASN A C 1
ATOM 677 O O . ASN A 1 94 ? 1.167 7.824 7.034 1.00 95.50 94 ASN A O 1
ATOM 681 N N . GLN A 1 95 ? 1.141 5.669 6.437 1.00 96.38 95 GLN A N 1
ATOM 682 C CA . GLN A 1 95 ? 0.917 5.898 5.012 1.00 96.38 95 GLN A CA 1
ATOM 683 C C . GLN A 1 95 ? -0.554 5.644 4.642 1.00 96.38 95 GLN A C 1
ATOM 685 O O . GLN A 1 95 ? -1.104 4.619 5.055 1.00 96.38 95 GLN A O 1
ATOM 690 N N . PRO A 1 96 ? -1.219 6.543 3.891 1.00 98.12 96 PRO A N 1
ATOM 691 C CA . PRO A 1 96 ? -2.574 6.303 3.401 1.00 98.12 96 PRO A CA 1
ATOM 692 C C . PRO A 1 96 ? -2.612 5.123 2.433 1.00 98.12 96 PRO A C 1
ATOM 694 O O . PRO A 1 96 ? -1.692 4.922 1.637 1.00 98.12 96 PRO A O 1
ATOM 697 N N . VAL A 1 97 ? -3.701 4.356 2.494 1.00 98.56 97 VAL A N 1
ATOM 698 C CA . VAL A 1 97 ? -3.859 3.158 1.666 1.00 98.56 97 VAL A CA 1
ATOM 699 C C . VAL A 1 97 ? -5.095 3.222 0.782 1.00 98.56 97 VAL A C 1
ATOM 701 O O . VAL A 1 97 ? -6.118 3.826 1.119 1.00 98.56 97 VAL A O 1
ATOM 704 N N . TYR A 1 98 ? -4.983 2.575 -0.368 1.00 98.75 98 TYR A N 1
ATOM 705 C CA . TYR A 1 98 ? -5.917 2.673 -1.479 1.00 98.75 98 TYR A CA 1
ATOM 706 C C . TYR A 1 98 ? -6.353 1.281 -1.929 1.00 98.75 98 TYR A C 1
ATOM 708 O O . TYR A 1 98 ? -5.595 0.318 -1.796 1.00 98.75 98 TYR A O 1
ATOM 716 N N . GLN A 1 99 ? -7.560 1.174 -2.481 1.00 98.69 99 GLN A N 1
ATOM 717 C CA . GLN A 1 99 ? -7.957 0.014 -3.287 1.00 98.69 99 GLN A CA 1
ATOM 718 C C . GLN A 1 99 ? -7.662 0.316 -4.760 1.00 98.69 99 GLN A C 1
ATOM 720 O O . GLN A 1 99 ? -7.461 1.474 -5.131 1.00 98.69 99 GLN A O 1
ATOM 725 N N . TYR A 1 100 ? -7.683 -0.708 -5.609 1.00 98.69 100 TYR A N 1
ATOM 726 C CA . TYR A 1 100 ? -7.542 -0.543 -7.052 1.00 98.69 100 TYR A CA 1
ATOM 727 C C . TYR A 1 100 ? -8.835 -0.924 -7.772 1.00 98.69 100 TYR A C 1
ATOM 729 O O . TYR A 1 100 ? -9.347 -2.025 -7.601 1.00 98.69 100 TYR A O 1
ATOM 737 N N . ALA A 1 101 ? -9.349 -0.036 -8.625 1.00 97.88 101 ALA A N 1
ATOM 738 C CA . ALA A 1 101 ? -10.579 -0.285 -9.381 1.00 97.88 101 ALA A CA 1
ATOM 739 C C . ALA A 1 101 ? -10.445 -1.404 -10.432 1.00 97.88 101 ALA A C 1
ATOM 741 O O . ALA A 1 101 ? -11.454 -1.861 -10.956 1.00 97.88 101 ALA A O 1
ATOM 742 N N . GLY A 1 102 ? -9.216 -1.818 -10.769 1.00 97.44 102 GLY A N 1
ATOM 743 C CA . GLY A 1 102 ? -8.955 -2.971 -11.636 1.00 97.44 102 GLY A CA 1
ATOM 744 C C . GLY A 1 102 ? -8.792 -4.302 -10.890 1.00 97.44 102 GLY A C 1
ATOM 745 O O . GLY A 1 102 ? -8.439 -5.294 -11.526 1.00 97.44 102 GLY A O 1
ATOM 746 N N . ASP A 1 103 ? -9.005 -4.329 -9.570 1.00 98.06 103 ASP A N 1
ATOM 747 C CA . ASP A 1 103 ? -9.094 -5.564 -8.786 1.00 98.06 103 ASP A CA 1
ATOM 748 C C . ASP A 1 103 ? -10.574 -5.936 -8.604 1.00 98.06 103 ASP A C 1
ATOM 750 O O . ASP A 1 103 ? -11.301 -5.316 -7.821 1.00 98.06 103 ASP A O 1
ATOM 754 N N . ASP A 1 104 ? -11.035 -6.970 -9.306 1.00 94.81 104 ASP A N 1
ATOM 755 C CA . ASP A 1 104 ? -12.423 -7.441 -9.242 1.00 94.81 104 ASP A CA 1
ATOM 756 C C . ASP A 1 104 ? -12.586 -8.504 -8.149 1.00 94.81 104 ASP A C 1
ATOM 758 O O . ASP A 1 104 ? -13.523 -8.456 -7.343 1.00 94.81 104 ASP A O 1
ATOM 762 N N . ALA A 1 105 ? -11.644 -9.443 -8.079 1.00 96.44 105 ALA A N 1
ATOM 763 C CA . ALA A 1 105 ? -11.617 -10.515 -7.100 1.00 96.44 105 ALA A CA 1
ATOM 764 C C . ALA A 1 105 ? -10.731 -10.169 -5.899 1.00 96.44 105 ALA A C 1
ATOM 766 O O . ALA A 1 105 ? -9.713 -9.492 -6.006 1.00 96.44 105 ALA A O 1
ATOM 767 N N . GLY A 1 106 ? -11.060 -10.745 -4.742 1.00 95.19 106 GLY A N 1
ATOM 768 C CA . GLY A 1 106 ? -10.223 -10.642 -3.545 1.00 95.19 106 GLY A CA 1
ATOM 769 C C . GLY A 1 106 ? -8.896 -11.399 -3.638 1.00 95.19 106 GLY A C 1
ATOM 770 O O . GLY A 1 106 ? -8.191 -11.479 -2.652 1.00 95.19 106 GLY A O 1
ATOM 771 N N . SER A 1 107 ? -8.545 -11.995 -4.774 1.00 96.56 107 SER A N 1
ATOM 772 C CA . SER A 1 107 ? -7.208 -12.548 -5.032 1.00 96.56 107 SER A CA 1
ATOM 773 C C . SER A 1 107 ? -6.361 -11.646 -5.928 1.00 96.56 107 SER A C 1
ATOM 775 O O . SER A 1 107 ? -5.209 -11.979 -6.206 1.00 96.56 107 SER A O 1
ATOM 777 N N . ASP A 1 108 ? -6.939 -10.556 -6.432 1.00 98.19 108 ASP A N 1
ATOM 778 C CA . ASP A 1 108 ? -6.293 -9.716 -7.427 1.00 98.19 108 ASP A CA 1
ATOM 779 C C . ASP A 1 108 ? -5.254 -8.805 -6.779 1.00 98.19 108 ASP A C 1
ATOM 781 O O . ASP A 1 108 ? -5.414 -8.310 -5.659 1.00 98.19 108 ASP A O 1
ATOM 785 N N . VAL A 1 109 ? -4.156 -8.627 -7.509 1.00 98.06 109 VAL A N 1
ATOM 786 C CA . VAL A 1 109 ? -3.015 -7.787 -7.126 1.00 98.06 109 VAL A CA 1
ATOM 787 C C . VAL A 1 109 ? -2.590 -6.940 -8.333 1.00 98.06 109 VAL A C 1
ATOM 789 O O . VAL A 1 109 ? -1.410 -6.653 -8.547 1.00 98.06 109 VAL A O 1
ATOM 792 N N . ASN A 1 110 ? -3.551 -6.592 -9.196 1.00 97.75 110 ASN A N 1
ATOM 793 C CA . ASN A 1 110 ? -3.291 -6.013 -10.516 1.00 97.75 110 ASN A CA 1
ATOM 794 C C . ASN A 1 110 ? -2.766 -4.575 -10.420 1.00 97.75 110 ASN A C 1
ATOM 796 O O . ASN A 1 110 ? -2.189 -4.058 -11.376 1.00 97.75 110 ASN A O 1
ATOM 800 N N . GLY A 1 111 ? -2.950 -3.931 -9.265 1.00 98.00 111 GLY A N 1
ATOM 801 C CA . GLY A 1 111 ? -2.444 -2.593 -8.995 1.00 98.00 111 GLY A CA 1
ATOM 802 C C . GLY A 1 111 ? -0.933 -2.532 -8.745 1.00 98.00 111 GLY A C 1
ATOM 803 O O . GLY A 1 111 ? -0.331 -1.467 -8.884 1.00 98.00 111 GLY A O 1
ATOM 804 N N . ASN A 1 112 ? -0.292 -3.650 -8.394 1.00 98.31 112 ASN A N 1
ATOM 805 C CA . ASN A 1 112 ? 1.111 -3.629 -7.995 1.00 98.31 112 ASN A CA 1
ATOM 806 C C . ASN A 1 112 ? 2.035 -3.258 -9.168 1.00 98.31 112 ASN A C 1
ATOM 808 O O . ASN A 1 112 ? 2.002 -3.881 -10.227 1.00 98.31 112 ASN A O 1
ATOM 812 N N . GLY A 1 113 ? 2.898 -2.265 -8.960 1.00 96.81 113 G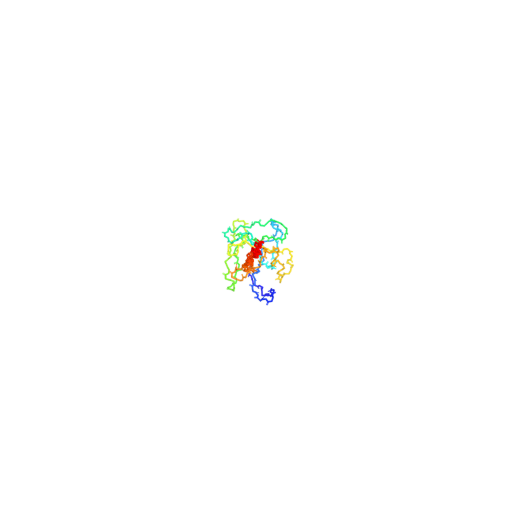LY A N 1
ATOM 813 C CA . GLY A 1 113 ? 3.812 -1.723 -9.965 1.00 96.81 113 GLY A CA 1
ATOM 814 C C . GLY A 1 113 ? 3.145 -0.812 -10.999 1.00 96.81 113 GLY A C 1
ATOM 815 O O . GLY A 1 113 ? 3.816 -0.359 -11.931 1.00 96.81 113 GLY A O 1
ATOM 816 N N . ASN A 1 114 ? 1.848 -0.518 -10.872 1.00 98.00 114 ASN A N 1
ATOM 817 C CA . ASN A 1 114 ? 1.148 0.324 -11.836 1.00 98.00 114 ASN A CA 1
ATOM 818 C C . ASN A 1 114 ? 1.769 1.732 -11.863 1.00 98.00 114 ASN A C 1
ATOM 820 O O . ASN A 1 114 ? 1.958 2.376 -10.831 1.00 98.00 114 ASN A O 1
ATOM 824 N N . GLY A 1 115 ? 2.163 2.185 -13.055 1.00 95.62 115 GLY A N 1
ATOM 825 C CA . GLY A 1 115 ? 2.831 3.473 -13.255 1.00 95.62 115 GLY A CA 1
ATOM 826 C C . GLY A 1 115 ? 4.166 3.641 -12.515 1.00 95.62 115 GLY A C 1
ATOM 827 O O . GLY A 1 115 ? 4.680 4.754 -12.481 1.00 95.62 115 GLY A O 1
ATOM 828 N N . GLY A 1 116 ? 4.717 2.580 -11.912 1.00 95.75 116 GLY A N 1
ATOM 829 C CA . GLY A 1 116 ? 5.912 2.650 -11.065 1.00 95.75 116 GLY A CA 1
ATOM 830 C C . GLY A 1 116 ? 5.721 3.412 -9.748 1.00 95.75 116 GLY A C 1
ATOM 831 O O . GLY A 1 116 ? 6.715 3.781 -9.129 1.00 95.75 116 GLY A O 1
ATOM 832 N N . VAL A 1 117 ? 4.476 3.668 -9.332 1.00 96.88 117 VAL A N 1
ATOM 833 C CA . VAL A 1 117 ? 4.144 4.505 -8.159 1.00 96.88 117 VAL A CA 1
ATOM 834 C C . VAL A 1 117 ? 3.091 3.888 -7.234 1.00 96.88 117 VAL A C 1
ATOM 836 O O . VAL A 1 117 ? 2.714 4.510 -6.247 1.00 96.88 117 VAL A O 1
ATOM 839 N N . TRP A 1 118 ? 2.605 2.687 -7.551 1.00 98.31 118 TRP A N 1
ATOM 840 C CA . TRP A 1 118 ? 1.598 1.971 -6.771 1.00 98.31 118 TRP A CA 1
ATOM 841 C C . TRP A 1 118 ? 2.122 0.605 -6.370 1.00 98.31 118 TRP A C 1
ATOM 843 O O . TRP A 1 118 ? 2.501 -0.179 -7.240 1.00 98.31 118 TRP A O 1
ATOM 853 N N . TYR A 1 119 ? 2.123 0.294 -5.077 1.00 98.12 119 TYR A N 1
ATOM 854 C CA . TYR A 1 119 ? 2.713 -0.950 -4.577 1.00 98.12 119 TYR A CA 1
ATOM 855 C C . TYR A 1 119 ? 1.862 -1.575 -3.483 1.00 98.12 119 TYR A C 1
ATOM 857 O O . TYR A 1 119 ? 1.332 -0.871 -2.625 1.00 98.12 119 TYR A O 1
ATOM 865 N N . ALA A 1 120 ? 1.720 -2.901 -3.533 1.00 98.44 120 ALA A N 1
ATOM 866 C CA . ALA A 1 120 ? 1.026 -3.642 -2.487 1.00 98.44 120 ALA A CA 1
ATOM 867 C C . ALA A 1 120 ? 1.846 -3.626 -1.190 1.00 98.44 120 ALA A C 1
ATOM 869 O O . ALA A 1 120 ? 3.067 -3.449 -1.215 1.00 98.44 120 ALA A O 1
ATOM 870 N N . ILE A 1 121 ? 1.167 -3.815 -0.064 1.00 98.25 121 ILE A N 1
ATOM 871 C CA . ILE A 1 121 ? 1.756 -3.689 1.271 1.00 98.25 121 ILE A CA 1
ATOM 872 C C . ILE A 1 121 ? 1.919 -5.076 1.887 1.00 98.25 121 ILE A C 1
ATOM 874 O O . ILE A 1 121 ? 0.979 -5.864 1.878 1.00 98.25 121 ILE A O 1
ATOM 878 N N . GLN A 1 122 ? 3.090 -5.378 2.433 1.00 98.38 122 GLN A N 1
ATOM 879 C CA . GLN A 1 122 ? 3.395 -6.624 3.131 1.00 98.38 122 GLN A CA 1
ATOM 880 C C . GLN A 1 122 ? 2.869 -6.624 4.572 1.00 98.38 122 GLN A C 1
ATOM 882 O O . GLN A 1 122 ? 2.493 -5.589 5.117 1.00 98.38 122 GLN A O 1
ATOM 887 N N . ALA A 1 123 ? 2.881 -7.791 5.221 1.00 98.00 123 ALA A N 1
ATOM 888 C CA . ALA A 1 123 ? 2.425 -7.972 6.604 1.00 98.00 123 ALA A CA 1
ATOM 889 C C . ALA A 1 123 ? 3.099 -7.054 7.649 1.00 98.00 123 ALA A C 1
ATOM 891 O O . ALA A 1 123 ? 2.501 -6.765 8.684 1.00 98.00 123 ALA A O 1
ATOM 892 N N . ASP A 1 124 ? 4.321 -6.587 7.396 1.00 97.19 124 ASP A N 1
ATOM 893 C CA . ASP A 1 124 ? 5.049 -5.644 8.258 1.00 97.19 124 ASP A CA 1
ATOM 894 C C . ASP A 1 124 ? 4.793 -4.166 7.921 1.00 97.19 124 ASP A C 1
ATOM 896 O O . ASP A 1 124 ? 5.264 -3.261 8.615 1.00 97.19 124 ASP A O 1
ATOM 900 N N . GLY A 1 125 ? 3.998 -3.914 6.882 1.00 96.00 125 GLY A N 1
ATOM 901 C CA . GLY A 1 125 ? 3.655 -2.589 6.394 1.00 96.00 125 GLY A CA 1
ATOM 902 C C . GLY A 1 125 ? 4.704 -1.986 5.462 1.00 96.00 125 GLY A C 1
ATOM 903 O O . GLY A 1 125 ? 4.577 -0.816 5.113 1.00 96.00 125 GLY A O 1
ATOM 904 N N . THR A 1 126 ? 5.729 -2.744 5.058 1.00 95.44 126 THR A N 1
ATOM 905 C CA . THR A 1 126 ? 6.616 -2.356 3.950 1.00 95.44 126 THR A CA 1
ATOM 906 C C . THR A 1 126 ? 5.906 -2.539 2.610 1.00 95.44 126 THR A C 1
ATOM 908 O O . THR A 1 126 ? 5.013 -3.376 2.476 1.00 95.44 126 THR A O 1
ATOM 911 N N . SER A 1 127 ? 6.258 -1.732 1.612 1.00 95.69 127 SER A N 1
ATOM 912 C CA . SER A 1 127 ? 5.698 -1.855 0.267 1.00 95.69 127 SER A CA 1
ATOM 913 C C . SER A 1 127 ? 6.550 -2.774 -0.609 1.00 95.69 127 SER A C 1
ATOM 915 O O . SER A 1 127 ? 7.751 -2.927 -0.399 1.00 95.69 127 SER A O 1
ATOM 917 N N . LEU A 1 128 ? 5.939 -3.334 -1.654 1.00 96.19 128 LEU A N 1
ATOM 918 C CA . LEU A 1 128 ? 6.643 -4.061 -2.718 1.00 96.19 128 LEU A CA 1
ATOM 919 C C . LEU A 1 128 ? 7.350 -3.137 -3.726 1.00 96.19 128 LEU A C 1
ATOM 921 O O . LEU A 1 128 ? 7.603 -3.542 -4.865 1.00 96.19 128 LEU A O 1
ATOM 925 N N . GLU A 1 129 ? 7.638 -1.893 -3.342 1.00 93.25 129 GLU A N 1
ATOM 926 C CA . GLU A 1 129 ? 8.443 -0.996 -4.163 1.00 93.25 129 GLU A CA 1
ATOM 927 C C . GLU A 1 129 ? 9.834 -1.620 -4.357 1.00 93.25 129 GLU A C 1
ATOM 929 O O . GLU A 1 129 ? 10.468 -2.025 -3.378 1.00 93.25 129 GLU A O 1
ATOM 934 N N . PRO A 1 130 ? 10.321 -1.770 -5.604 1.00 85.94 130 PRO A N 1
ATOM 935 C CA . PRO A 1 130 ? 11.654 -2.299 -5.821 1.00 85.94 130 PRO A CA 1
ATOM 936 C C . PRO A 1 130 ? 12.667 -1.350 -5.186 1.00 85.94 130 PRO A C 1
ATOM 938 O O . PRO A 1 130 ? 12.640 -0.149 -5.455 1.00 85.94 130 PRO A O 1
ATOM 941 N N . ASP A 1 131 ? 13.578 -1.904 -4.379 1.00 74.44 131 ASP A N 1
ATOM 942 C CA . ASP A 1 131 ? 14.690 -1.141 -3.816 1.00 74.44 131 ASP A CA 1
ATOM 943 C C . ASP A 1 131 ? 15.368 -0.375 -4.955 1.00 74.44 131 ASP A C 1
ATOM 945 O O . ASP A 1 131 ? 15.687 -0.962 -6.001 1.00 74.44 131 ASP A O 1
ATOM 949 N N . SER A 1 132 ? 15.474 0.947 -4.794 1.00 52.56 132 SER A N 1
ATOM 950 C CA . SER A 1 132 ? 15.949 1.853 -5.831 1.00 52.56 132 SER A CA 1
ATOM 951 C C . SER A 1 132 ? 17.286 1.337 -6.347 1.00 52.56 132 SER A C 1
ATOM 953 O O . SER A 1 132 ? 18.324 1.471 -5.702 1.00 52.56 132 SER A O 1
ATOM 955 N N . THR A 1 133 ? 17.266 0.675 -7.505 1.00 45.81 133 THR A N 1
ATOM 956 C CA . THR A 1 133 ? 18.494 0.160 -8.097 1.00 45.81 133 THR A CA 1
ATOM 957 C C . THR A 1 133 ? 19.353 1.390 -8.360 1.00 45.81 133 THR A C 1
ATOM 959 O O . THR A 1 133 ? 18.888 2.282 -9.081 1.00 45.81 133 THR A O 1
ATOM 962 N N . PRO A 1 134 ? 20.553 1.513 -7.760 1.00 44.25 134 PRO A N 1
ATOM 963 C CA . PRO A 1 134 ? 21.368 2.694 -7.967 1.00 44.25 134 PRO A CA 1
ATOM 964 C C . PRO A 1 134 ? 21.566 2.860 -9.470 1.00 44.25 134 PRO A C 1
ATOM 966 O O . PRO A 1 134 ? 21.895 1.895 -10.168 1.00 44.25 134 PRO A O 1
ATOM 969 N N . ALA A 1 135 ? 21.303 4.070 -9.972 1.00 50.72 135 ALA A N 1
ATOM 970 C CA . ALA A 1 135 ? 21.478 4.382 -11.382 1.00 50.72 135 ALA A CA 1
ATOM 971 C C . ALA A 1 135 ? 22.861 3.879 -11.836 1.00 50.72 135 ALA A C 1
ATOM 973 O O . ALA A 1 135 ? 23.834 4.051 -11.089 1.00 50.72 135 ALA A O 1
ATOM 974 N N . PRO A 1 136 ? 22.980 3.243 -13.019 1.00 53.56 136 PRO A N 1
ATOM 975 C CA . PRO A 1 136 ? 24.266 2.742 -13.479 1.00 53.56 136 PRO A CA 1
ATOM 976 C C . PRO A 1 136 ? 25.278 3.888 -13.442 1.00 53.56 136 PRO A C 1
ATOM 978 O O . PRO A 1 136 ? 25.028 4.962 -13.995 1.00 53.56 136 PRO A O 1
ATOM 981 N N . THR A 1 137 ? 26.405 3.678 -12.755 1.00 61.78 137 THR A N 1
ATOM 982 C CA . THR A 1 137 ? 27.509 4.642 -12.746 1.00 61.78 137 THR A CA 1
ATOM 983 C C . THR A 1 137 ? 27.846 4.987 -14.201 1.00 61.78 137 THR A C 1
ATOM 985 O O . THR A 1 137 ? 28.039 4.055 -14.989 1.00 61.78 137 THR A O 1
ATOM 988 N N . PRO A 1 138 ? 27.894 6.277 -14.596 1.00 71.25 138 PRO A N 1
ATOM 989 C CA . PRO A 1 138 ? 28.263 6.651 -15.955 1.00 71.25 138 PRO A CA 1
ATOM 990 C C . PRO A 1 138 ? 29.566 5.954 -16.347 1.00 71.25 138 PRO A C 1
ATOM 992 O O . PRO A 1 138 ? 30.514 5.928 -15.558 1.00 71.25 138 PRO A O 1
ATOM 995 N N . ALA A 1 139 ? 29.614 5.366 -17.546 1.00 73.19 139 ALA A N 1
ATOM 996 C CA . ALA A 1 139 ? 30.837 4.750 -18.048 1.00 73.19 139 ALA A CA 1
ATOM 997 C C . ALA A 1 139 ? 31.990 5.775 -18.000 1.00 73.19 139 ALA A C 1
ATOM 999 O O . ALA A 1 139 ? 31.758 6.954 -18.288 1.00 73.19 139 ALA A O 1
ATOM 1000 N N . PRO A 1 140 ? 33.221 5.368 -17.639 1.00 72.44 140 PRO A N 1
ATOM 1001 C CA . PRO A 1 140 ? 34.344 6.293 -17.596 1.00 72.44 140 PRO A CA 1
ATOM 1002 C C . PRO A 1 140 ? 34.541 6.938 -18.972 1.00 72.44 140 PRO A C 1
ATOM 1004 O O . PRO A 1 140 ? 34.612 6.242 -19.987 1.00 72.44 140 PRO A O 1
ATOM 1007 N N . THR A 1 141 ? 34.634 8.269 -19.005 1.00 79.44 141 THR A N 1
ATOM 1008 C CA . THR A 1 141 ? 34.977 9.023 -20.216 1.00 79.44 141 THR A CA 1
ATOM 1009 C C . THR A 1 141 ? 36.275 8.462 -20.812 1.00 79.44 141 THR A C 1
ATOM 1011 O O . THR A 1 141 ? 37.262 8.353 -20.077 1.00 79.44 141 THR A O 1
ATOM 1014 N N . PRO A 1 142 ? 36.320 8.106 -22.113 1.00 80.62 142 PRO A N 1
ATOM 1015 C CA . PRO A 1 142 ? 37.551 7.656 -22.755 1.00 80.62 142 PRO A CA 1
ATOM 1016 C C . PRO A 1 142 ? 38.684 8.668 -22.554 1.00 80.62 142 PRO A C 1
ATOM 1018 O O . PRO A 1 142 ? 38.468 9.878 -22.654 1.00 80.62 142 PRO A O 1
ATOM 1021 N N . ALA A 1 143 ? 39.894 8.178 -22.275 1.00 79.62 143 ALA A N 1
ATOM 1022 C CA . ALA A 1 143 ? 41.074 9.031 -22.178 1.00 79.62 143 ALA A CA 1
ATOM 1023 C C . ALA A 1 143 ? 41.288 9.805 -23.497 1.00 79.62 143 ALA A C 1
ATOM 1025 O O . ALA A 1 143 ? 41.036 9.250 -24.572 1.00 79.62 143 ALA A O 1
ATOM 1026 N N . PRO A 1 144 ? 41.755 11.066 -23.451 1.00 77.81 144 PRO A N 1
ATOM 1027 C CA . PRO A 1 144 ? 42.022 11.833 -24.662 1.00 77.81 144 PRO A CA 1
ATOM 1028 C C . PRO A 1 144 ? 43.073 11.127 -25.530 1.00 77.81 144 PRO A C 1
ATOM 1030 O O . PRO A 1 144 ? 44.126 10.717 -25.039 1.00 77.81 144 PRO A O 1
ATOM 1033 N N . THR A 1 145 ? 42.797 11.005 -26.829 1.00 80.50 145 THR A N 1
ATOM 1034 C CA . THR A 1 145 ? 43.749 10.483 -27.819 1.00 80.50 145 THR A CA 1
ATOM 1035 C C . THR A 1 145 ? 45.018 11.350 -27.833 1.00 80.50 145 THR A C 1
ATOM 1037 O O . THR A 1 145 ? 44.897 12.572 -27.962 1.00 80.50 145 THR A O 1
ATOM 1040 N N . PRO A 1 146 ? 46.232 10.770 -27.731 1.00 81.19 146 PRO A N 1
ATOM 1041 C CA . PRO A 1 146 ? 47.476 11.528 -27.848 1.00 81.19 146 PRO A CA 1
ATOM 1042 C C . PRO A 1 146 ? 47.557 12.294 -29.175 1.00 81.19 146 PRO A C 1
ATOM 1044 O O . PRO A 1 146 ? 47.196 11.767 -30.228 1.00 81.19 146 PRO A O 1
ATOM 1047 N N . ALA A 1 147 ? 48.050 13.535 -29.130 1.00 81.62 147 ALA A N 1
ATOM 1048 C CA . ALA A 1 147 ? 48.299 14.328 -30.331 1.00 81.62 147 ALA A CA 1
ATOM 1049 C C . ALA A 1 147 ? 49.334 13.631 -31.244 1.00 81.62 147 ALA A C 1
ATOM 1051 O O . ALA A 1 147 ? 50.269 13.003 -30.734 1.00 81.62 147 ALA A O 1
ATOM 1052 N N . PRO A 1 148 ? 49.206 13.737 -32.580 1.00 80.00 148 PRO A N 1
ATOM 1053 C CA . PRO A 1 148 ? 50.164 13.138 -33.503 1.00 80.00 148 PRO A CA 1
ATOM 1054 C C . PRO A 1 148 ? 51.573 13.713 -33.292 1.00 80.00 148 PRO A C 1
ATOM 1056 O O . PRO A 1 148 ? 51.752 14.923 -33.150 1.00 80.00 148 PRO A O 1
ATOM 1059 N N . THR A 1 149 ? 52.582 12.840 -33.287 1.00 81.31 149 THR A N 1
ATOM 1060 C CA . THR A 1 149 ? 53.996 13.227 -33.210 1.00 81.31 149 THR A CA 1
ATOM 1061 C C . THR A 1 149 ? 54.389 14.060 -34.442 1.00 81.31 149 THR A C 1
ATOM 1063 O O . THR A 1 149 ? 54.089 13.639 -35.562 1.00 81.31 149 THR A O 1
ATOM 1066 N N . PRO A 1 150 ? 55.068 15.215 -34.281 1.00 81.00 150 PRO A N 1
ATOM 1067 C CA . PRO A 1 150 ? 55.575 15.995 -35.409 1.00 81.00 150 PRO A CA 1
ATOM 1068 C C . PRO A 1 150 ? 56.516 15.175 -36.302 1.00 81.00 150 PRO A C 1
ATOM 1070 O O . PRO A 1 150 ? 57.331 14.395 -35.806 1.00 81.00 150 PRO A O 1
ATOM 1073 N N . ALA A 1 151 ? 56.420 15.367 -37.620 1.00 82.19 151 ALA A N 1
ATOM 1074 C CA . ALA A 1 151 ? 57.321 14.737 -38.581 1.00 82.19 151 ALA A CA 1
ATOM 1075 C C . ALA A 1 151 ? 58.780 15.195 -38.361 1.00 82.19 151 ALA A C 1
ATOM 1077 O O . ALA A 1 151 ? 59.004 16.353 -37.995 1.00 82.19 151 ALA A O 1
ATOM 1078 N N . PRO A 1 152 ? 59.778 14.322 -38.590 1.00 80.44 152 PRO A N 1
ATOM 1079 C CA . PRO A 1 152 ? 61.181 14.686 -38.440 1.00 80.44 152 PRO A CA 1
ATOM 1080 C C . PRO A 1 152 ? 61.578 15.792 -39.429 1.00 80.44 152 PRO A C 1
ATOM 1082 O O . PRO A 1 152 ? 61.268 15.725 -40.619 1.00 80.44 152 PRO A O 1
ATOM 1085 N N . THR A 1 153 ? 62.294 16.799 -38.928 1.00 80.19 153 THR A N 1
ATOM 1086 C CA . THR A 1 153 ? 62.871 17.885 -39.728 1.00 80.19 153 THR A CA 1
ATOM 1087 C C . THR A 1 153 ? 63.853 17.324 -40.770 1.00 80.19 153 THR A C 1
ATOM 1089 O O . THR A 1 153 ? 64.724 16.533 -40.397 1.00 80.19 153 THR A O 1
ATOM 1092 N N . PRO A 1 154 ? 63.769 17.726 -42.055 1.00 80.00 154 PRO A N 1
ATOM 1093 C CA . PRO A 1 154 ? 64.744 17.333 -43.070 1.00 80.00 154 PRO A CA 1
ATOM 1094 C C . PRO A 1 154 ? 66.174 17.740 -42.688 1.00 80.00 154 PRO A C 1
ATOM 1096 O O . PRO A 1 154 ? 66.398 18.826 -42.153 1.00 80.00 154 PRO A O 1
ATOM 1099 N N . ALA A 1 155 ? 67.144 16.871 -42.981 1.00 80.75 155 ALA A N 1
ATOM 1100 C CA . ALA A 1 155 ? 68.560 17.157 -42.766 1.00 80.75 155 ALA A CA 1
ATOM 1101 C C . ALA A 1 155 ? 69.029 18.343 -43.638 1.00 80.75 155 ALA A C 1
ATOM 1103 O O . ALA A 1 155 ? 68.537 18.505 -44.759 1.00 80.75 155 ALA A O 1
ATOM 1104 N N . PRO A 1 156 ? 69.982 19.165 -43.160 1.00 76.31 156 PRO A N 1
ATOM 1105 C CA . PRO A 1 156 ? 70.496 20.290 -43.931 1.00 76.31 156 PRO A CA 1
ATOM 1106 C C . PRO A 1 156 ? 71.218 19.813 -45.198 1.00 76.31 156 PRO A C 1
ATOM 1108 O O . PRO A 1 156 ? 72.074 18.928 -45.155 1.00 76.31 156 PRO A O 1
ATOM 1111 N N . THR A 1 157 ? 70.880 20.436 -46.325 1.00 76.50 157 THR A N 1
ATOM 1112 C CA . THR A 1 157 ? 71.540 20.238 -47.619 1.00 76.50 157 THR A CA 1
ATOM 1113 C C . THR A 1 157 ? 73.0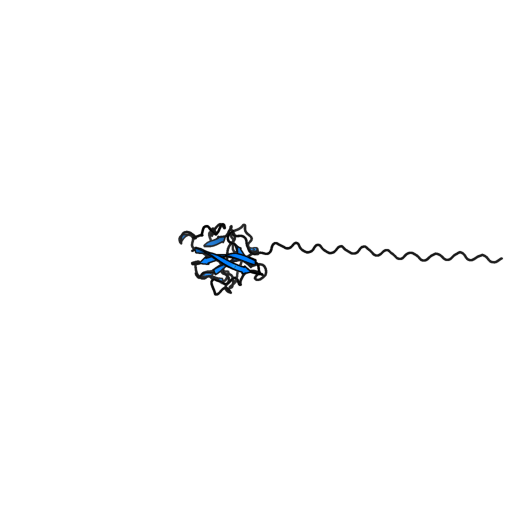19 20.651 -47.535 1.00 76.50 157 THR A C 1
ATOM 1115 O O . THR A 1 157 ? 73.298 21.763 -47.078 1.00 76.50 157 THR A O 1
ATOM 1118 N N . PRO A 1 158 ? 73.976 19.818 -47.986 1.00 74.75 158 PRO A N 1
ATOM 1119 C CA . PRO A 1 158 ? 75.382 20.209 -48.076 1.00 74.75 158 PRO A CA 1
ATOM 1120 C C . PRO A 1 158 ? 75.583 21.392 -49.032 1.00 74.75 158 PRO A C 1
ATOM 1122 O O . PRO A 1 158 ? 74.960 21.454 -50.093 1.00 74.75 158 PRO A O 1
ATOM 1125 N N . ALA A 1 159 ? 76.466 22.321 -48.663 1.00 68.12 159 ALA A N 1
ATOM 1126 C CA . ALA A 1 159 ? 76.815 23.465 -49.499 1.00 68.12 159 ALA A CA 1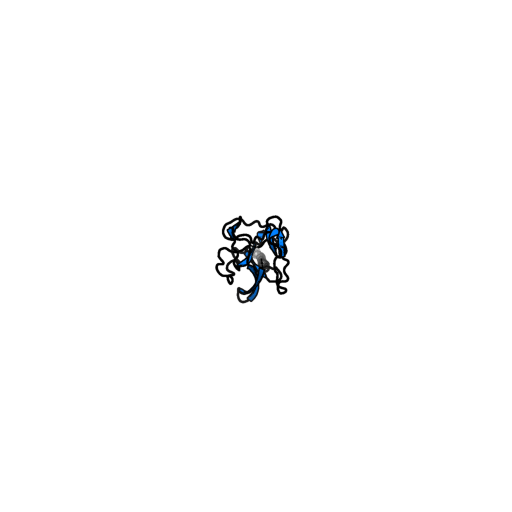
ATOM 1127 C C . ALA A 1 159 ? 77.632 23.032 -50.738 1.00 68.12 159 ALA A C 1
ATOM 1129 O O . ALA A 1 159 ? 78.458 22.121 -50.627 1.00 68.12 159 ALA A O 1
ATOM 1130 N N . PRO A 1 160 ? 77.425 23.668 -51.907 1.00 67.62 160 PRO A N 1
ATOM 1131 C CA . PRO A 1 160 ? 78.228 23.409 -53.097 1.00 67.62 160 PRO A CA 1
ATOM 1132 C C . PRO A 1 160 ? 79.676 23.888 -52.910 1.00 67.62 160 PRO A C 1
ATOM 1134 O O . PRO A 1 160 ? 79.923 24.876 -52.218 1.00 67.62 160 PRO A O 1
ATOM 1137 N N . THR A 1 161 ? 80.603 23.139 -53.512 1.00 69.00 161 THR A N 1
ATOM 1138 C CA . THR A 1 161 ? 82.066 23.330 -53.466 1.00 69.00 161 THR A CA 1
ATOM 1139 C C . THR A 1 161 ? 82.530 24.505 -54.316 1.00 69.00 161 THR A C 1
ATOM 1141 O O . THR A 1 161 ? 81.944 24.702 -55.405 1.00 69.00 161 THR A O 1
#

Radius of gyration: 29.02 Å; chains: 1; bounding box: 101×39×70 Å

pLDDT: mean 91.19, std 11.3, range [44.25, 98.81]

Sequence (161 aa):
MEASLLSTTIAGSAYDIIQISNANSGSTPGGTADAGIKTVYVYTPDGSDNGVATYEGTVWPYVTYSQAAGTIVVPDSITATFSVNSENHVLINNQPVYQYAGDDAGSDVNGNGNGGVWYAIQADGTSLEPDSTPAPTPAPTPAPTPAPTPAPTPAPTPAPT

Foldseek 3Di:
DEKDWAFDADPNDTATFIWAAQFDFQDDQAATDDRHTFFKKFFQVQPQPALDDDDGDHFWHWRFDDPVVDDYHYDPQAQWDWDADPVRGIDTNSTTMTGGNPDPDNNDPPQDCVVLGMFTAGSPRDTPRPDPPPDPDPDDDDDDDDDDDDDDDDDDDDDDD

Secondary structure (DSSP, 8-state):
-EEEEEEEEETTEEEEEEEEESPPPEEETTEEE-SS-EE-EEEGGG-SSS------SSBS-B-B--GGG-PPB--TT--S-EEE-TT-BEEETTEEEE--TT--STT--TTTTGGGTEEEBBTTS-B-PPP-PPPPPPPPPPPPPPPPPPPPPPPPPPPP-